Protein AF-M7TB18-F1 (afdb_monomer)

Sequence (50 aa):
MFMITSKEYPDCPECDGINYPTFDHETGKFYLKCHSCGYDSRREEYEHGI

Foldseek 3Di:
DPPPDPPVFDADPPDRATWDWDADPVVRDIWTAGPPPGDTCVVVVVVVPD

Radius of gyration: 12.59 Å; Cα contacts (8 Å, |Δi|>4): 63; chains: 1; bounding box: 41×22×21 Å

Secondary structure (DSSP, 8-state):
-------SSPBPSSSSSBEEEEE-TTT--EEEEETTT--BTHHHHHHTT-

Structure (mmCIF, N/C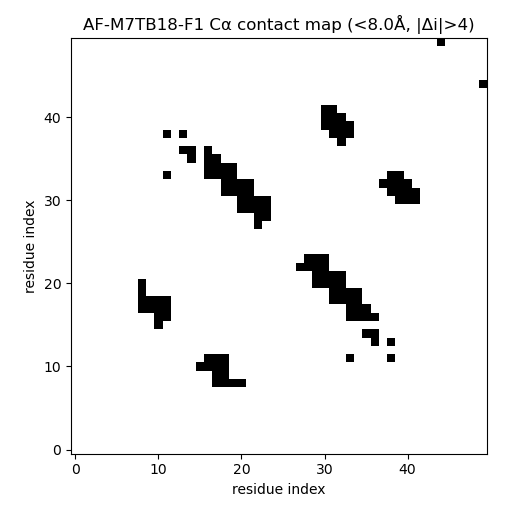A/C/O backbone):
data_AF-M7TB18-F1
#
_entry.id   AF-M7TB18-F1
#
loop_
_atom_site.group_PDB
_atom_site.id
_atom_site.type_symbol
_atom_site.label_atom_id
_atom_site.label_alt_id
_atom_site.label_comp_id
_atom_site.label_asym_id
_atom_site.label_entity_id
_atom_site.label_seq_id
_atom_site.pdbx_PDB_ins_code
_atom_site.Cartn_x
_atom_site.Cartn_y
_atom_site.Cartn_z
_atom_site.occupancy
_atom_site.B_iso_or_equiv
_atom_site.auth_seq_id
_atom_site.auth_comp_id
_atom_site.auth_asym_id
_atom_site.auth_atom_id
_atom_site.pdbx_PDB_model_num
ATOM 1 N N . MET A 1 1 ? 26.860 -4.307 11.236 1.00 36.81 1 MET A N 1
ATOM 2 C CA . MET A 1 1 ? 26.510 -3.020 10.603 1.00 36.81 1 MET A CA 1
ATOM 3 C C . MET A 1 1 ? 25.038 -3.098 10.217 1.00 36.81 1 MET A C 1
ATOM 5 O O . MET A 1 1 ? 24.731 -3.590 9.143 1.00 36.81 1 MET A O 1
ATOM 9 N N . PHE A 1 2 ? 24.124 -2.745 11.124 1.00 38.06 2 PHE A N 1
ATOM 10 C CA . PHE A 1 2 ? 22.696 -2.700 10.801 1.00 38.06 2 PHE A CA 1
ATOM 11 C C . PHE A 1 2 ? 22.444 -1.383 10.072 1.00 38.06 2 PHE A C 1
ATOM 13 O O . PHE A 1 2 ? 22.415 -0.322 10.691 1.00 38.06 2 PHE A O 1
ATOM 20 N N . MET A 1 3 ? 22.385 -1.439 8.744 1.00 37.09 3 MET A N 1
ATOM 21 C CA . MET A 1 3 ? 22.009 -0.290 7.931 1.00 37.09 3 MET A CA 1
ATOM 22 C C . MET A 1 3 ? 20.504 -0.086 8.096 1.00 37.09 3 MET A C 1
ATOM 24 O O . MET A 1 3 ? 19.708 -0.763 7.455 1.00 37.09 3 MET A O 1
ATOM 28 N N . ILE A 1 4 ? 20.110 0.825 8.984 1.00 49.66 4 ILE A N 1
ATOM 29 C CA . ILE A 1 4 ? 18.753 1.373 8.991 1.00 49.66 4 ILE A CA 1
ATOM 30 C C . ILE A 1 4 ? 18.710 2.354 7.819 1.00 49.66 4 ILE A C 1
ATOM 32 O O . ILE A 1 4 ? 18.992 3.540 7.971 1.00 49.66 4 ILE A O 1
ATOM 36 N N . THR A 1 5 ? 18.478 1.841 6.612 1.00 49.06 5 THR A N 1
ATOM 37 C CA . THR A 1 5 ? 18.184 2.693 5.461 1.00 49.06 5 THR A CA 1
ATOM 38 C C . THR A 1 5 ? 16.750 3.172 5.604 1.00 49.06 5 THR A C 1
ATOM 40 O O . THR A 1 5 ? 15.842 2.354 5.729 1.00 49.06 5 THR A O 1
ATOM 43 N N . SER A 1 6 ? 16.562 4.485 5.601 1.00 50.59 6 SER A N 1
ATOM 44 C CA . SER A 1 6 ? 15.303 5.223 5.704 1.00 50.59 6 SER A CA 1
ATOM 45 C C . SER A 1 6 ? 14.291 4.909 4.587 1.00 50.59 6 SER A C 1
ATOM 47 O O . SER A 1 6 ? 13.932 5.789 3.810 1.00 50.59 6 SER A O 1
ATOM 49 N N . LYS A 1 7 ? 13.811 3.669 4.475 1.00 51.44 7 LYS A N 1
ATOM 50 C CA . LYS A 1 7 ? 12.569 3.374 3.759 1.00 51.44 7 LYS A CA 1
ATOM 51 C C . LYS A 1 7 ? 11.445 3.419 4.782 1.00 51.44 7 LYS A C 1
ATOM 53 O O . LYS A 1 7 ? 11.185 2.449 5.480 1.00 51.44 7 LYS A O 1
ATOM 58 N N . GLU A 1 8 ? 10.822 4.587 4.901 1.00 59.25 8 GLU A N 1
ATOM 59 C CA . GLU A 1 8 ? 9.637 4.798 5.745 1.00 59.25 8 GLU A CA 1
ATOM 60 C C . GLU A 1 8 ? 8.443 3.927 5.290 1.00 59.25 8 GLU A C 1
ATOM 62 O O . GLU A 1 8 ? 7.501 3.730 6.052 1.00 59.25 8 GLU A O 1
ATOM 67 N N . TYR A 1 9 ? 8.513 3.344 4.081 1.00 63.69 9 TYR A N 1
ATOM 68 C CA . TYR A 1 9 ? 7.496 2.470 3.496 1.00 63.69 9 TYR A CA 1
ATOM 69 C C . TYR A 1 9 ? 8.126 1.201 2.902 1.00 63.69 9 TYR A C 1
ATOM 71 O O . TYR A 1 9 ? 9.202 1.288 2.301 1.00 63.69 9 TYR A O 1
ATOM 79 N N . PRO A 1 10 ? 7.483 0.029 3.057 1.00 72.94 10 PRO A N 1
ATOM 80 C CA . PRO A 1 10 ? 8.009 -1.230 2.547 1.00 72.94 10 PRO A CA 1
ATOM 81 C C . PRO A 1 10 ? 7.991 -1.258 1.016 1.00 72.94 10 PRO A C 1
ATOM 83 O O . PRO A 1 10 ? 7.131 -0.652 0.372 1.00 72.94 10 PRO A O 1
ATOM 86 N N . ASP A 1 11 ? 8.933 -1.998 0.439 1.00 82.12 11 ASP A N 1
ATOM 87 C CA . ASP A 1 11 ? 8.943 -2.287 -0.994 1.00 82.12 11 ASP A CA 1
ATOM 88 C C . ASP A 1 11 ? 7.675 -3.046 -1.409 1.00 82.12 11 ASP A C 1
ATOM 90 O O . ASP A 1 11 ? 7.046 -3.732 -0.598 1.00 82.12 11 ASP A O 1
ATOM 94 N N . CYS A 1 12 ? 7.253 -2.878 -2.662 1.00 85.44 12 CYS A N 1
ATOM 95 C CA . CYS A 1 12 ? 6.082 -3.576 -3.173 1.00 85.44 12 CYS A CA 1
ATOM 96 C C . CYS A 1 12 ? 6.378 -5.079 -3.329 1.00 85.44 12 CYS A C 1
ATOM 98 O O . CYS A 1 12 ? 7.398 -5.439 -3.917 1.00 85.44 12 CYS A O 1
ATOM 100 N N . PRO A 1 13 ? 5.499 -5.965 -2.820 1.00 85.81 13 PRO A N 1
ATOM 101 C CA . PRO A 1 13 ? 5.734 -7.408 -2.852 1.00 85.81 13 PRO A CA 1
ATOM 102 C C . PRO A 1 13 ? 5.605 -8.015 -4.257 1.00 85.81 13 PRO A C 1
ATOM 104 O O . PRO A 1 13 ? 6.087 -9.120 -4.487 1.00 85.81 13 PRO A O 1
ATOM 1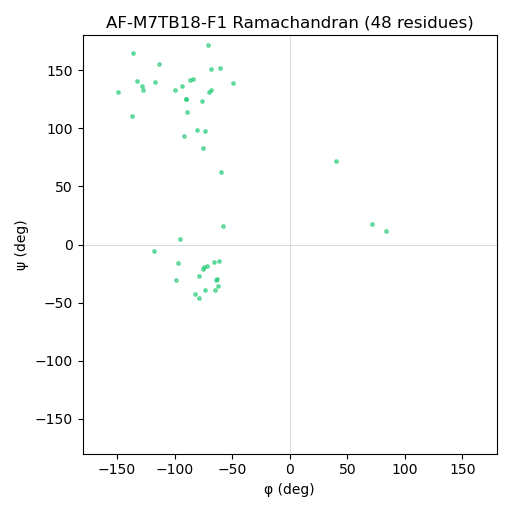07 N N . GLU A 1 14 ? 4.954 -7.318 -5.194 1.00 87.81 14 GLU A N 1
ATOM 108 C CA . GLU A 1 14 ? 4.680 -7.828 -6.547 1.00 87.81 14 GLU A CA 1
ATOM 109 C C . GLU A 1 14 ? 5.669 -7.334 -7.607 1.00 87.81 14 GLU A C 1
ATOM 111 O O . GLU A 1 14 ? 5.917 -7.997 -8.613 1.00 87.81 14 GLU A O 1
ATOM 116 N N . CYS A 1 15 ? 6.207 -6.136 -7.419 1.00 84.56 15 CYS A N 1
ATOM 117 C CA . CYS A 1 15 ? 7.110 -5.496 -8.357 1.00 84.56 15 CYS A CA 1
ATOM 118 C C . CYS A 1 15 ? 8.049 -4.628 -7.531 1.00 84.56 15 CYS A C 1
ATOM 120 O O . CYS A 1 15 ? 7.534 -3.866 -6.730 1.00 84.56 15 CYS A O 1
ATOM 122 N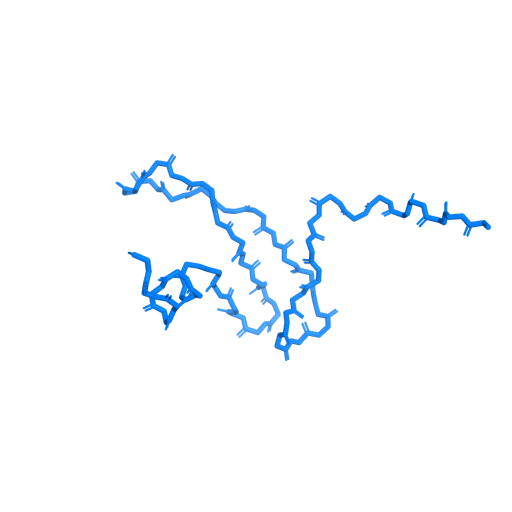 N . ASP A 1 16 ? 9.373 -4.681 -7.717 1.00 85.44 16 ASP A N 1
ATOM 123 C CA . ASP A 1 16 ? 10.394 -3.970 -6.906 1.00 85.44 16 ASP A CA 1
ATOM 124 C C . ASP A 1 16 ? 10.266 -2.415 -6.852 1.00 85.44 16 ASP A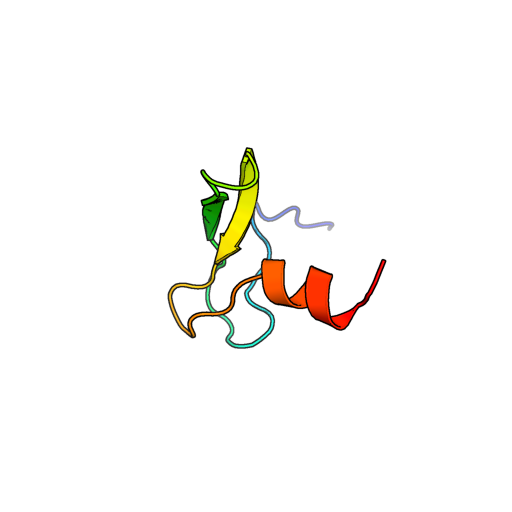 C 1
ATOM 126 O O . ASP A 1 16 ? 11.209 -1.693 -6.527 1.00 85.44 16 ASP A O 1
ATOM 130 N N . GLY A 1 17 ? 9.115 -1.856 -7.230 1.00 86.44 17 GLY A N 1
ATOM 131 C CA . GLY A 1 17 ? 8.708 -0.482 -6.997 1.00 86.44 17 GLY A CA 1
ATOM 132 C C . GLY A 1 17 ? 8.382 -0.167 -5.534 1.00 86.44 17 GLY A C 1
ATOM 133 O O . GLY A 1 17 ? 8.300 -1.022 -4.656 1.00 86.44 17 GLY A O 1
ATOM 134 N N . ILE A 1 18 ? 8.174 1.123 -5.286 1.00 86.00 18 ILE A N 1
ATOM 135 C CA . ILE A 1 18 ? 7.969 1.684 -3.949 1.00 86.00 18 ILE A CA 1
ATOM 136 C C . ILE A 1 18 ? 6.466 1.752 -3.646 1.00 86.00 18 ILE A C 1
ATOM 138 O O . ILE A 1 18 ? 5.677 2.173 -4.500 1.00 86.00 18 ILE A O 1
ATOM 142 N N . ASN A 1 19 ? 6.067 1.361 -2.432 1.00 88.06 19 ASN A N 1
ATOM 143 C CA . ASN A 1 19 ? 4.721 1.624 -1.928 1.00 88.06 19 ASN A CA 1
ATOM 144 C C . ASN A 1 19 ? 4.615 3.021 -1.323 1.00 88.06 19 ASN A C 1
ATOM 146 O O . ASN A 1 19 ? 5.509 3.473 -0.609 1.00 88.06 19 ASN A O 1
ATOM 150 N N . TYR A 1 20 ? 3.473 3.662 -1.545 1.00 87.88 20 TYR A N 1
ATOM 151 C CA . TYR A 1 20 ? 3.152 4.964 -0.979 1.00 87.88 20 TYR A CA 1
ATOM 152 C C . TYR A 1 20 ? 1.933 4.857 -0.056 1.00 87.88 20 TYR A C 1
ATOM 154 O O . TYR A 1 20 ? 0.974 4.149 -0.392 1.00 87.88 20 TYR A O 1
ATOM 162 N N . PRO A 1 21 ? 1.937 5.555 1.094 1.00 89.00 21 PRO A N 1
ATOM 163 C CA . PRO A 1 21 ? 0.783 5.605 1.977 1.00 89.00 21 PRO A CA 1
ATOM 164 C C . PRO A 1 21 ? -0.348 6.384 1.302 1.00 89.00 21 PRO A C 1
ATOM 166 O O . PRO A 1 21 ? -0.154 7.474 0.768 1.00 89.00 21 PRO A O 1
ATOM 169 N N . THR A 1 22 ? -1.546 5.825 1.347 1.00 90.31 22 THR A N 1
ATOM 170 C CA . THR A 1 22 ? -2.770 6.424 0.816 1.00 90.31 22 THR A CA 1
ATOM 171 C C . THR A 1 22 ? -3.832 6.407 1.909 1.00 90.31 22 THR A C 1
ATOM 173 O O . THR A 1 22 ? -3.960 5.420 2.631 1.00 90.31 22 THR A O 1
ATOM 176 N N . PHE A 1 23 ? -4.574 7.504 2.065 1.00 90.31 23 PHE A N 1
ATOM 177 C CA . PHE A 1 23 ? -5.661 7.597 3.039 1.00 90.31 23 PHE A CA 1
ATOM 178 C C . PHE A 1 23 ? -6.984 7.150 2.412 1.00 90.31 23 PHE A C 1
ATOM 180 O O . PHE A 1 23 ? -7.396 7.677 1.378 1.00 90.31 23 PHE A O 1
ATOM 187 N N . ASP A 1 24 ? -7.647 6.186 3.042 1.00 92.00 24 ASP A N 1
ATOM 188 C CA . ASP A 1 24 ? -8.979 5.725 2.672 1.00 92.00 24 ASP A CA 1
ATOM 189 C C . ASP A 1 24 ? -10.036 6.559 3.413 1.00 92.00 24 ASP A C 1
ATOM 191 O O . ASP A 1 24 ? -10.145 6.516 4.639 1.00 92.00 24 ASP A O 1
ATOM 195 N N . HIS A 1 25 ? -10.821 7.332 2.660 1.00 89.88 25 HIS A N 1
ATOM 196 C CA . HIS A 1 25 ? -11.865 8.199 3.209 1.00 89.88 25 HIS A CA 1
ATOM 197 C C . HIS A 1 25 ? -13.117 7.441 3.676 1.00 89.88 25 HIS A C 1
ATOM 199 O O . HIS A 1 25 ? -13.886 7.993 4.460 1.00 89.88 25 HIS A O 1
ATOM 205 N N . GLU A 1 26 ? -13.336 6.211 3.209 1.00 91.00 26 GLU A N 1
ATOM 206 C CA . GLU A 1 26 ? -14.489 5.392 3.592 1.00 91.00 26 GLU A CA 1
ATOM 207 C C . GLU A 1 26 ? -14.237 4.695 4.931 1.00 91.00 26 GLU A C 1
ATOM 209 O O . GLU A 1 26 ? -15.107 4.671 5.799 1.00 91.00 26 GLU A O 1
ATOM 214 N N . THR A 1 27 ? -13.028 4.160 5.124 1.00 87.31 27 THR A N 1
ATOM 215 C CA . THR A 1 27 ? -12.659 3.423 6.346 1.00 87.31 27 THR A CA 1
ATOM 216 C C . THR A 1 27 ? -11.907 4.270 7.375 1.00 87.31 27 THR A C 1
ATOM 218 O O . THR A 1 27 ? -11.802 3.872 8.537 1.00 87.31 27 THR A O 1
ATOM 221 N N . GLY A 1 28 ? -11.382 5.433 6.975 1.00 91.69 28 GLY A N 1
ATOM 222 C CA . GLY A 1 28 ? -10.593 6.326 7.828 1.00 91.69 28 GLY A CA 1
ATOM 223 C C . GLY A 1 28 ? -9.192 5.800 8.158 1.00 91.69 28 GLY A C 1
ATOM 224 O O . GLY A 1 28 ? -8.586 6.251 9.132 1.00 91.69 28 GLY A O 1
ATOM 225 N N . LYS A 1 29 ? -8.683 4.828 7.393 1.00 88.25 29 LYS A N 1
ATOM 226 C CA . LYS A 1 29 ? -7.392 4.162 7.623 1.00 88.25 29 LYS A CA 1
ATOM 227 C C . LYS A 1 29 ? -6.390 4.480 6.5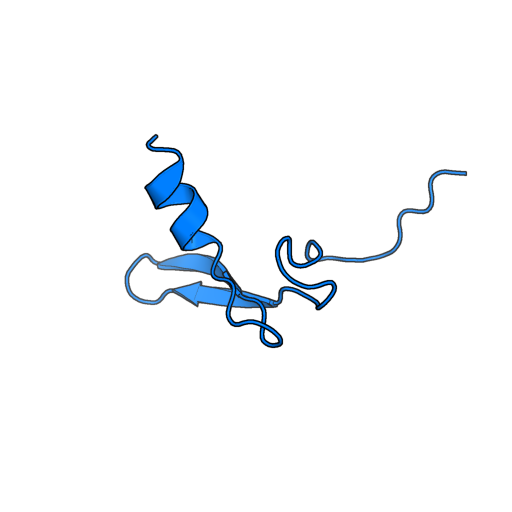14 1.00 88.25 29 LYS A C 1
ATOM 229 O O . LYS A 1 29 ? -6.761 4.778 5.382 1.00 88.25 29 LYS A O 1
ATOM 234 N N . PHE A 1 30 ? -5.102 4.388 6.837 1.00 89.81 30 PHE A N 1
ATOM 235 C CA . PHE A 1 30 ? -4.038 4.414 5.834 1.00 89.81 30 PHE A CA 1
ATOM 236 C C . PHE A 1 30 ? -3.777 3.008 5.295 1.00 89.81 30 PHE A C 1
ATOM 238 O O . PHE A 1 30 ? -3.772 2.046 6.059 1.00 89.81 30 PHE A O 1
ATOM 245 N N . TYR A 1 31 ? -3.509 2.912 3.997 1.00 89.38 31 TYR A N 1
ATOM 246 C CA . TYR A 1 31 ? -3.084 1.688 3.324 1.00 89.38 31 TYR A CA 1
ATO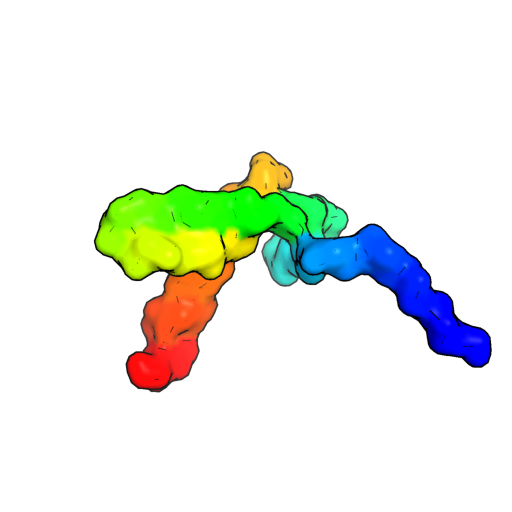M 247 C C . TYR A 1 31 ? -1.933 1.974 2.358 1.00 89.38 31 TYR A C 1
ATOM 249 O O . TYR A 1 31 ? -1.652 3.129 2.029 1.00 89.38 31 TYR A O 1
ATOM 257 N N . LEU A 1 32 ? -1.240 0.929 1.916 1.00 90.06 32 LEU A N 1
ATOM 258 C CA . LEU A 1 32 ? -0.112 1.037 1.002 1.00 90.06 32 LEU A CA 1
ATOM 259 C C . LEU A 1 32 ? -0.552 0.726 -0.424 1.00 90.06 32 LEU A C 1
ATOM 261 O O . LEU A 1 32 ? -1.218 -0.278 -0.678 1.00 90.06 32 LEU A O 1
ATOM 265 N N . LYS A 1 33 ? -0.140 1.583 -1.358 1.00 91.31 33 LYS A N 1
ATOM 266 C CA . LYS A 1 33 ? -0.395 1.400 -2.785 1.00 91.31 33 LYS A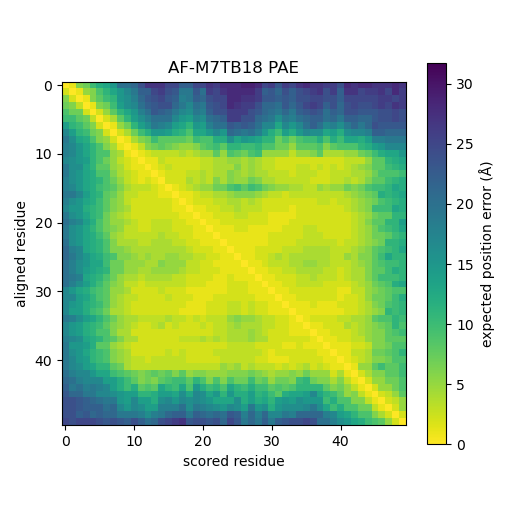 CA 1
ATOM 267 C C . LYS A 1 33 ? 0.895 1.496 -3.588 1.00 91.31 33 LYS A C 1
ATOM 269 O O . LYS A 1 33 ? 1.651 2.457 -3.434 1.00 91.31 33 LYS A O 1
ATOM 274 N N . CYS A 1 34 ? 1.116 0.551 -4.500 1.00 91.50 34 CYS A N 1
ATOM 275 C CA . CYS A 1 34 ? 2.203 0.655 -5.468 1.00 91.50 34 CYS A CA 1
ATOM 276 C C . CYS A 1 34 ? 1.721 1.363 -6.734 1.00 91.50 34 CYS A C 1
ATOM 278 O O . CYS A 1 34 ? 0.779 0.921 -7.394 1.00 91.50 34 CYS A O 1
ATOM 280 N N . HIS A 1 35 ? 2.411 2.431 -7.127 1.00 87.31 35 HIS A N 1
ATOM 281 C CA . HIS A 1 35 ? 2.124 3.127 -8.384 1.00 87.31 35 HIS A CA 1
ATOM 282 C C . HIS A 1 35 ? 2.636 2.378 -9.623 1.00 87.31 35 HIS A C 1
ATOM 284 O O . HIS A 1 35 ? 2.136 2.623 -10.718 1.00 87.31 35 HIS A O 1
ATOM 290 N N . SER A 1 36 ? 3.606 1.473 -9.461 1.00 90.38 36 SER A N 1
ATOM 291 C CA . SER A 1 36 ? 4.232 0.761 -10.579 1.00 90.38 36 SER A CA 1
ATOM 292 C C . SER A 1 36 ? 3.377 -0.391 -11.111 1.00 90.38 36 SER A C 1
ATOM 294 O O . SER A 1 36 ? 3.225 -0.513 -12.322 1.00 90.38 36 SER A O 1
ATOM 296 N N . CYS A 1 37 ? 2.816 -1.226 -10.229 1.00 90.69 37 CYS A N 1
ATOM 297 C CA . CYS A 1 37 ? 2.006 -2.392 -10.619 1.00 90.69 37 CYS A CA 1
ATOM 298 C C . CYS A 1 37 ? 0.546 -2.341 -10.142 1.00 90.69 37 CYS A C 1
ATOM 300 O O . CYS A 1 37 ? -0.250 -3.183 -10.542 1.00 90.69 37 CYS A O 1
ATOM 302 N N . GLY A 1 38 ? 0.160 -1.346 -9.336 1.00 89.62 38 GLY A N 1
ATOM 303 C CA . GLY A 1 38 ? -1.218 -1.209 -8.855 1.00 89.62 38 GLY A CA 1
ATOM 304 C C . GLY A 1 38 ? -1.557 -2.053 -7.624 1.00 89.62 38 GLY A C 1
ATOM 305 O O . GLY A 1 38 ? -2.734 -2.131 -7.275 1.00 89.62 38 GLY A O 1
ATOM 306 N N . TYR A 1 39 ? -0.553 -2.642 -6.964 1.00 90.38 39 TYR A N 1
ATOM 307 C CA . TYR A 1 39 ? -0.692 -3.317 -5.671 1.00 90.38 39 TYR A CA 1
ATOM 308 C C . TYR A 1 39 ? -1.445 -2.450 -4.649 1.00 90.38 39 TYR A C 1
ATOM 310 O O . TYR A 1 39 ? -1.208 -1.240 -4.568 1.00 90.38 39 TYR A O 1
ATOM 318 N N . ASP A 1 40 ? -2.325 -3.077 -3.868 1.00 91.25 40 ASP A N 1
ATOM 319 C CA . ASP A 1 40 ? -3.162 -2.454 -2.839 1.00 91.25 40 ASP A CA 1
ATOM 320 C C . ASP A 1 40 ? -3.169 -3.346 -1.592 1.00 91.25 40 ASP A C 1
ATOM 322 O O . ASP A 1 40 ? -3.753 -4.432 -1.611 1.00 91.25 40 ASP A O 1
ATOM 326 N N . SER A 1 41 ? -2.535 -2.890 -0.507 1.00 87.12 41 SER A N 1
ATOM 327 C CA . SER A 1 41 ? -2.366 -3.694 0.712 1.00 87.12 41 SER A CA 1
ATOM 328 C C . SER A 1 41 ? -3.675 -4.006 1.435 1.00 87.12 41 SER A C 1
ATOM 330 O O . SER A 1 41 ? -3.701 -4.903 2.271 1.00 87.12 41 SER A O 1
ATOM 332 N N . ARG A 1 42 ? -4.782 -3.315 1.124 1.00 86.88 42 ARG A N 1
ATOM 333 C CA . ARG A 1 42 ? -6.096 -3.680 1.681 1.00 86.88 42 ARG A CA 1
ATOM 334 C C . ARG A 1 42 ? -6.502 -5.073 1.219 1.00 86.88 42 ARG A C 1
ATOM 336 O O . ARG A 1 42 ? -7.205 -5.773 1.934 1.00 86.88 42 ARG A O 1
ATOM 343 N N . ARG A 1 43 ? -6.054 -5.495 0.030 1.00 77.31 43 ARG A N 1
ATOM 344 C CA . ARG A 1 43 ? -6.337 -6.831 -0.513 1.00 77.31 43 ARG A CA 1
ATOM 345 C C . ARG A 1 43 ? -5.718 -7.940 0.337 1.00 77.31 43 ARG A C 1
ATOM 347 O O . ARG A 1 43 ? -6.338 -8.990 0.449 1.00 77.31 43 ARG A O 1
ATOM 354 N N . GLU A 1 44 ? -4.584 -7.688 0.995 1.00 67.44 44 GLU A N 1
ATOM 355 C CA . GLU A 1 44 ? -3.994 -8.649 1.936 1.00 67.44 44 GLU A CA 1
ATOM 356 C C . GLU A 1 44 ? -4.891 -8.872 3.161 1.00 67.44 44 GLU A C 1
ATOM 358 O O . GLU A 1 44 ? -5.051 -10.012 3.592 1.00 67.44 44 GLU A O 1
ATOM 363 N N . GLU A 1 45 ? -5.536 -7.820 3.687 1.00 59.19 45 GLU A N 1
ATOM 364 C CA . GLU A 1 45 ? -6.491 -7.948 4.803 1.00 59.19 45 GLU A CA 1
ATOM 365 C C . GLU A 1 45 ? -7.697 -8.824 4.417 1.00 59.19 45 GLU A C 1
ATOM 367 O O . GLU A 1 45 ? -8.183 -9.601 5.239 1.00 59.19 45 GLU A O 1
ATOM 372 N N . TYR A 1 46 ? -8.155 -8.748 3.161 1.00 58.19 46 TYR A N 1
ATOM 373 C CA . TYR A 1 46 ? -9.257 -9.579 2.662 1.00 58.19 46 TYR A CA 1
ATOM 374 C C . TYR A 1 46 ? -8.856 -11.041 2.430 1.00 58.19 46 TYR A C 1
ATOM 376 O O . TYR A 1 46 ? -9.657 -11.934 2.704 1.00 58.19 46 TYR A O 1
ATOM 384 N N . GLU A 1 47 ? -7.650 -11.308 1.922 1.00 56.97 47 GLU A N 1
ATOM 385 C CA . GLU A 1 47 ? -7.211 -12.681 1.632 1.00 56.97 47 GLU A CA 1
ATOM 386 C C . GLU A 1 47 ? -6.759 -13.446 2.883 1.00 56.97 47 GLU A C 1
ATOM 388 O O . GLU A 1 47 ? -6.904 -14.668 2.934 1.00 56.97 47 GLU A O 1
ATOM 393 N N . HIS A 1 48 ? -6.280 -12.747 3.916 1.00 54.72 48 HIS A N 1
ATOM 394 C CA . HIS A 1 48 ? -5.822 -13.368 5.162 1.00 54.72 48 HIS A CA 1
ATOM 395 C C . HIS A 1 48 ? -6.861 -13.437 6.290 1.00 54.72 48 HIS A C 1
ATOM 397 O O . HIS A 1 48 ? -6.515 -13.928 7.363 1.00 54.72 48 HIS A O 1
ATOM 403 N N . GLY A 1 49 ? -8.113 -13.027 6.042 1.00 47.69 49 GLY A N 1
ATOM 404 C CA . GLY A 1 49 ? -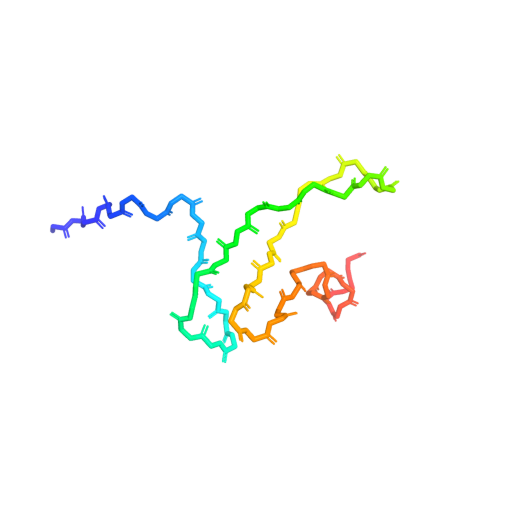9.290 -13.351 6.859 1.00 47.69 49 GLY A CA 1
ATOM 405 C C . GLY A 1 49 ? -9.057 -1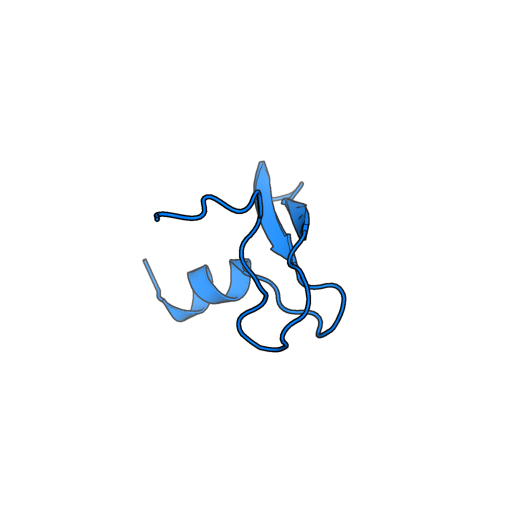3.334 8.372 1.00 47.69 49 GLY A C 1
ATOM 406 O O . GLY A 1 49 ? -9.031 -14.396 8.997 1.00 47.69 49 GLY A O 1
ATOM 407 N N . ILE A 1 50 ? -8.898 -12.139 8.945 1.00 44.59 50 ILE A N 1
ATOM 408 C CA . ILE A 1 50 ? -9.004 -11.922 10.397 1.00 44.59 50 ILE A CA 1
ATOM 409 C C . ILE A 1 50 ? -10.446 -11.558 10.746 1.00 44.59 50 ILE A C 1
ATOM 411 O O . ILE A 1 50 ? -11.017 -10.702 10.033 1.00 44.59 50 ILE A O 1
#

Nearest PDB structures (foldseek):
  6uq0-assembly1_I  TM=8.739E-01  e=3.202E-02  Saccharomyces cerevisiae S288C
  6gmh-assembly1_I  TM=8.872E-01  e=9.124E-02  Sus scrofa
  5oik-assembly1_I  TM=8.724E-01  e=8.546E-02  Bos taurus
  8xmc-assembly1_I  TM=8.539E-01  e=1.110E-01  Arabidopsis thaliana
  6o9l-assembly1_I  TM=6.893E-01  e=2.776E-01  Homo sapiens

Mean predicted aligned error: 8.69 Å

pLDDT: mean 76.19, std 17.96, range [36.81, 92.0]

Solvent-accessible surface area (backbone atoms only — not comparable to full-atom values): 3339 Å² total; per-residue (Å²): 135,86,81,82,69,92,62,93,48,62,70,32,94,89,47,96,41,62,32,42,84,43,80,39,85,89,80,73,44,77,40,44,35,22,84,80,81,64,50,53,53,63,55,53,58,65,74,65,67,125